Protein AF-A0A933N0K3-F1 (afdb_monomer)

Radius of gyration: 16.12 Å; Cα contacts (8 Å, |Δi|>4): 50; chains: 1; bounding box: 32×22×46 Å

Secondary structure (DSSP, 8-state):
-HHHHHHHHHHHHHHHHHHHHHHHHHHHHHHHHHHHT-TTHHHHHHHHHHHHHHHHHHHHHHHHHHTTT-

Sequence (70 aa):
MRNTVVPIAVIMQLGAAVVAGTLVPLFVGLWLDSVLRTTPWITLVSVVVGVITAIAAVYRIITTQYKKFE

Structure (mmCIF, N/CA/C/O backbone):
data_AF-A0A933N0K3-F1
#
_entry.id   AF-A0A933N0K3-F1
#
loop_
_atom_site.group_PDB
_atom_site.id
_atom_site.type_symbol
_atom_site.label_atom_id
_atom_site.label_alt_id
_atom_site.label_comp_id
_atom_site.label_asym_id
_atom_site.label_entity_id
_atom_site.label_seq_id
_atom_site.pdbx_PDB_ins_code
_atom_site.Cartn_x
_atom_site.Cartn_y
_atom_site.Cartn_z
_atom_site.occupancy
_atom_site.B_iso_or_equiv
_atom_site.auth_seq_id
_atom_site.auth_comp_id
_atom_site.auth_asym_id
_atom_site.auth_atom_id
_atom_site.pdbx_PDB_model_num
ATOM 1 N N . MET A 1 1 ? -14.278 -13.458 27.063 1.00 59.09 1 MET A N 1
ATOM 2 C CA . MET A 1 1 ? -13.395 -13.596 25.876 1.00 59.09 1 MET A CA 1
ATOM 3 C C . MET A 1 1 ? -13.624 -12.531 24.789 1.00 59.09 1 MET A C 1
ATOM 5 O O . MET A 1 1 ? -12.732 -12.312 23.986 1.00 59.09 1 MET A O 1
ATOM 9 N N . ARG A 1 2 ? -14.762 -11.813 24.756 1.00 61.12 2 ARG A N 1
ATOM 10 C CA . ARG A 1 2 ? -15.067 -10.803 23.717 1.00 61.12 2 ARG A CA 1
ATOM 11 C C . ARG A 1 2 ? -14.163 -9.549 23.731 1.00 61.12 2 ARG A C 1
ATOM 13 O O . ARG A 1 2 ? -14.031 -8.899 22.703 1.00 61.12 2 ARG A O 1
ATOM 20 N N . ASN A 1 3 ? -13.495 -9.242 24.848 1.00 64.44 3 ASN A N 1
ATOM 21 C CA . ASN A 1 3 ? -12.631 -8.055 24.961 1.00 64.44 3 ASN A CA 1
ATOM 22 C C . ASN A 1 3 ? -11.249 -8.198 24.298 1.00 64.44 3 ASN A C 1
ATOM 24 O O . ASN A 1 3 ? -10.618 -7.183 24.032 1.00 64.44 3 ASN A O 1
ATOM 28 N N . THR A 1 4 ? -10.776 -9.413 23.995 1.00 72.00 4 THR A N 1
ATOM 29 C CA . THR A 1 4 ? -9.467 -9.622 23.340 1.00 72.00 4 THR A CA 1
ATOM 30 C C . THR A 1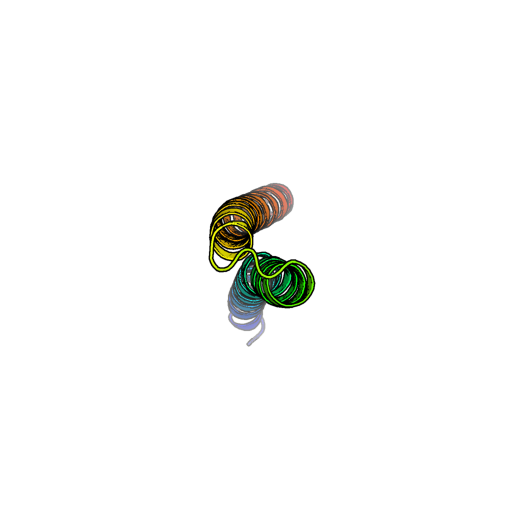 4 ? -9.569 -9.792 21.825 1.00 72.00 4 THR A C 1
ATOM 32 O O . THR A 1 4 ? -8.630 -9.465 21.110 1.00 72.00 4 THR A O 1
ATOM 35 N N . VAL A 1 5 ? -10.713 -10.237 21.300 1.00 78.12 5 VAL A N 1
ATOM 36 C CA . VAL A 1 5 ? -10.896 -10.444 19.850 1.00 78.12 5 VAL A CA 1
ATOM 37 C C . VAL A 1 5 ? -11.002 -9.139 19.056 1.00 78.12 5 VAL A C 1
ATOM 39 O O . VAL A 1 5 ? -10.601 -9.096 17.898 1.00 78.12 5 VAL A O 1
ATOM 42 N N . VAL A 1 6 ? -11.492 -8.060 19.675 1.00 81.62 6 VAL A N 1
ATOM 43 C CA . VAL A 1 6 ? -11.628 -6.739 19.036 1.00 81.62 6 VAL A CA 1
ATOM 44 C C . VAL A 1 6 ? -10.270 -6.116 18.684 1.00 81.62 6 VAL A C 1
ATOM 46 O O . VAL A 1 6 ? -10.078 -5.783 17.514 1.00 81.62 6 VAL A O 1
ATOM 49 N N . PRO A 1 7 ? -9.299 -5.99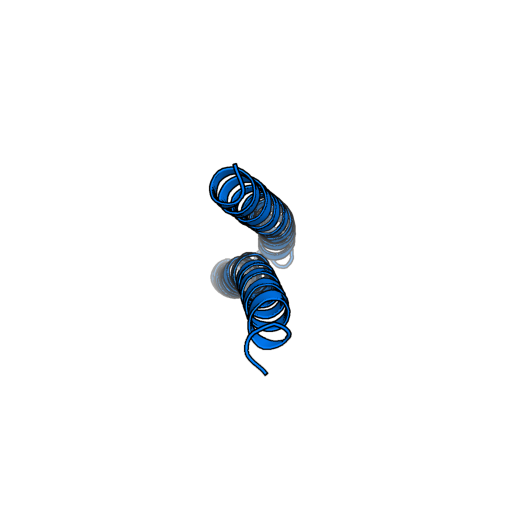0 19.613 1.00 83.44 7 PRO A N 1
ATOM 50 C CA . PRO A 1 7 ? -7.986 -5.444 19.267 1.00 83.44 7 PRO A CA 1
ATOM 51 C C . PRO A 1 7 ? -7.246 -6.312 18.242 1.00 83.44 7 PRO A C 1
ATOM 53 O O . PRO A 1 7 ? -6.625 -5.775 17.329 1.00 83.44 7 PRO A O 1
ATOM 56 N N . ILE A 1 8 ? -7.381 -7.641 18.317 1.00 85.94 8 ILE A N 1
ATOM 57 C CA . ILE A 1 8 ? -6.792 -8.557 17.327 1.00 85.94 8 ILE A CA 1
ATOM 58 C C . ILE A 1 8 ? -7.390 -8.313 15.935 1.00 85.94 8 ILE A C 1
ATOM 60 O O . ILE A 1 8 ? -6.651 -8.236 14.958 1.00 85.94 8 ILE A O 1
ATOM 64 N N . ALA A 1 9 ? -8.708 -8.129 15.829 1.00 86.94 9 ALA A N 1
ATOM 65 C CA . ALA A 1 9 ? -9.358 -7.846 14.551 1.00 86.94 9 ALA A CA 1
ATOM 66 C C . ALA A 1 9 ? -8.880 -6.522 13.925 1.00 86.94 9 ALA A C 1
ATOM 68 O O . ALA A 1 9 ? -8.698 -6.452 12.709 1.00 86.94 9 ALA A O 1
ATOM 69 N N . VAL A 1 10 ? -8.634 -5.489 14.740 1.00 85.31 10 VAL A N 1
ATOM 70 C CA . VAL A 1 10 ? -8.098 -4.201 14.266 1.00 85.31 10 VAL A CA 1
ATOM 71 C C . VAL A 1 10 ? -6.657 -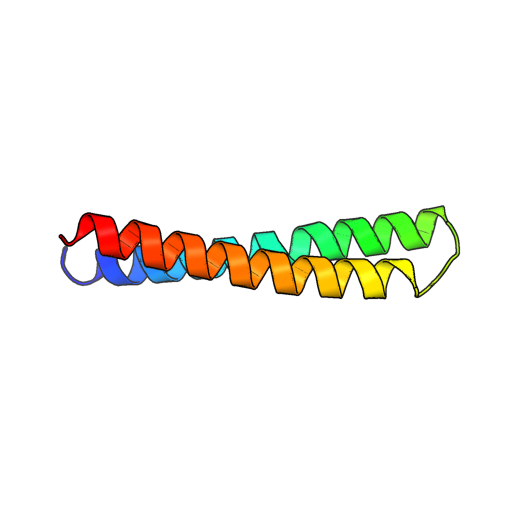4.353 13.778 1.00 85.31 10 VAL A C 1
ATOM 73 O O . VAL A 1 10 ? -6.326 -3.863 12.699 1.00 85.31 10 VAL A O 1
ATOM 76 N N . ILE A 1 11 ? -5.818 -5.080 14.520 1.00 88.06 11 ILE A N 1
ATOM 77 C CA . ILE A 1 11 ? -4.432 -5.358 14.119 1.00 88.06 11 ILE A CA 1
ATOM 78 C C . ILE A 1 11 ? -4.402 -6.140 12.800 1.00 88.06 11 ILE A C 1
ATOM 80 O O . ILE A 1 11 ? -3.640 -5.793 11.901 1.00 88.06 11 ILE A O 1
ATOM 84 N N . MET A 1 12 ? -5.270 -7.143 12.644 1.00 91.81 12 MET A N 1
ATOM 85 C CA . MET A 1 12 ? -5.376 -7.915 11.403 1.00 91.81 12 MET A CA 1
ATOM 86 C C . MET A 1 12 ? -5.847 -7.057 10.222 1.00 91.81 12 MET A C 1
ATOM 88 O O . MET A 1 12 ? -5.301 -7.189 9.130 1.00 91.81 12 MET A O 1
ATOM 92 N N . GLN A 1 13 ? -6.807 -6.145 10.424 1.00 88.88 13 GLN A N 1
ATOM 93 C CA . GLN A 1 13 ? -7.233 -5.202 9.378 1.00 88.88 13 GLN A CA 1
ATOM 94 C C . GLN A 1 13 ? -6.110 -4.247 8.965 1.00 88.88 13 GLN A C 1
ATOM 96 O O . GLN A 1 13 ? -5.910 -4.026 7.773 1.00 88.88 13 GLN A O 1
ATOM 101 N N . LEU A 1 14 ? -5.362 -3.706 9.930 1.00 88.75 14 LEU A N 1
ATOM 102 C CA . LEU A 1 14 ? -4.215 -2.839 9.656 1.00 88.75 14 LEU A CA 1
ATOM 103 C C . LEU A 1 14 ? -3.119 -3.595 8.901 1.00 88.75 14 LEU A C 1
ATOM 105 O O . LEU A 1 14 ? -2.647 -3.118 7.871 1.00 88.75 14 LEU A O 1
ATOM 109 N N . GLY A 1 15 ? -2.762 -4.795 9.367 1.00 88.00 15 GLY A N 1
ATOM 110 C CA . GLY A 1 15 ? -1.780 -5.652 8.707 1.00 88.00 15 GLY A CA 1
ATOM 111 C C . GLY A 1 15 ? -2.185 -5.985 7.272 1.00 88.00 15 GLY A C 1
ATOM 112 O O . GLY A 1 15 ? -1.398 -5.784 6.350 1.00 88.00 15 GLY A O 1
ATOM 113 N N . ALA A 1 16 ? -3.435 -6.403 7.057 1.00 90.38 16 ALA A N 1
ATOM 114 C CA . ALA A 1 16 ? -3.957 -6.692 5.724 1.00 90.38 16 ALA A CA 1
ATOM 115 C C . ALA A 1 16 ? -3.936 -5.458 4.807 1.00 90.38 16 ALA A C 1
ATOM 117 O O . ALA A 1 16 ? -3.571 -5.573 3.639 1.00 90.38 16 ALA A O 1
ATOM 118 N N . ALA A 1 17 ? -4.276 -4.276 5.326 1.00 88.69 17 ALA A N 1
ATOM 119 C CA . ALA A 1 17 ? -4.264 -3.037 4.555 1.00 88.69 17 ALA A CA 1
ATOM 120 C C . ALA A 1 17 ? -2.850 -2.601 4.150 1.00 88.69 17 ALA A C 1
ATOM 122 O O . ALA A 1 17 ? -2.651 -2.163 3.018 1.00 88.69 17 ALA A O 1
ATOM 123 N N . VAL A 1 18 ? -1.862 -2.759 5.035 1.00 90.25 18 VAL A N 1
ATOM 124 C CA . VAL A 1 18 ? -0.453 -2.462 4.731 1.00 90.25 18 VAL A CA 1
ATOM 125 C C . VAL A 1 18 ? 0.093 -3.443 3.697 1.00 90.25 18 VAL A C 1
ATOM 127 O O . VAL A 1 18 ? 0.713 -3.023 2.719 1.00 90.25 18 VAL A O 1
ATOM 130 N N . VAL A 1 19 ? -0.173 -4.739 3.879 1.00 91.31 19 VAL A N 1
ATOM 131 C CA . VAL A 1 19 ? 0.258 -5.789 2.949 1.00 91.31 19 VAL A CA 1
ATOM 132 C C . VAL A 1 19 ? -0.368 -5.574 1.575 1.00 91.31 19 VAL A C 1
ATOM 134 O O . VAL A 1 19 ? 0.357 -5.549 0.587 1.00 91.31 19 VAL A O 1
ATOM 137 N N . ALA A 1 20 ? -1.679 -5.343 1.496 1.00 89.25 20 ALA A N 1
ATOM 138 C CA . ALA A 1 20 ? -2.354 -5.064 0.231 1.00 89.25 20 ALA A CA 1
ATOM 139 C C . ALA A 1 20 ? -1.862 -3.753 -0.403 1.00 89.25 20 ALA A C 1
ATOM 141 O O . ALA A 1 20 ? -1.562 -3.722 -1.594 1.00 89.25 20 ALA A O 1
ATOM 142 N N . GLY A 1 21 ? -1.719 -2.690 0.393 1.00 84.50 21 GLY A N 1
ATOM 143 C CA . GLY A 1 21 ? -1.245 -1.386 -0.069 1.00 84.50 21 GLY A CA 1
ATOM 144 C C . GLY A 1 21 ? 0.196 -1.400 -0.574 1.00 84.50 21 GLY A C 1
ATOM 145 O O . GLY A 1 21 ? 0.534 -0.588 -1.424 1.00 84.50 21 GLY A O 1
ATOM 146 N N . THR A 1 22 ? 1.023 -2.336 -0.100 1.00 87.25 22 THR A N 1
ATOM 147 C CA . THR A 1 22 ? 2.438 -2.440 -0.482 1.00 87.25 22 THR A CA 1
ATOM 148 C C . THR A 1 22 ? 2.667 -3.495 -1.559 1.00 87.25 22 THR A C 1
ATOM 150 O O . THR A 1 22 ? 3.265 -3.188 -2.585 1.00 87.25 22 THR A O 1
ATOM 153 N N . LEU A 1 23 ? 2.183 -4.728 -1.363 1.00 89.44 23 LEU A N 1
ATOM 154 C CA . LEU A 1 23 ? 2.445 -5.848 -2.273 1.00 89.44 23 LEU A CA 1
ATOM 155 C C . LEU A 1 23 ? 1.778 -5.665 -3.630 1.00 89.44 23 LEU A C 1
ATOM 157 O O . LEU A 1 23 ? 2.400 -5.984 -4.635 1.00 89.44 23 LEU A O 1
ATOM 161 N N . VAL A 1 24 ? 0.545 -5.155 -3.683 1.00 90.31 24 VAL A N 1
ATOM 162 C CA . VAL A 1 24 ? -0.167 -4.979 -4.957 1.00 90.31 24 VAL A CA 1
ATOM 163 C C . VAL A 1 24 ? 0.612 -4.056 -5.903 1.00 90.31 24 VAL A C 1
ATOM 165 O O . VAL A 1 24 ? 0.954 -4.503 -6.998 1.00 90.31 24 VAL A O 1
ATOM 168 N N . PRO A 1 25 ? 0.966 -2.816 -5.518 1.00 86.31 25 PRO A N 1
ATOM 169 C CA . PRO A 1 25 ? 1.750 -1.951 -6.391 1.00 86.31 25 PRO A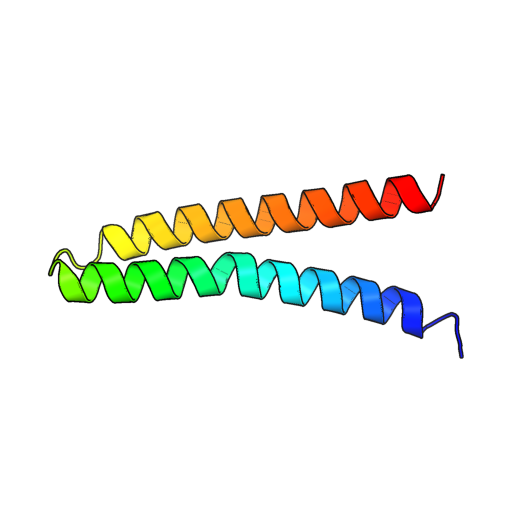 CA 1
ATOM 170 C C . PRO A 1 25 ? 3.152 -2.498 -6.672 1.00 86.31 25 PRO A C 1
ATOM 172 O O . PRO A 1 25 ? 3.599 -2.375 -7.805 1.00 86.31 25 PRO A O 1
ATOM 175 N N . LEU A 1 26 ? 3.810 -3.173 -5.721 1.00 87.38 26 LEU A N 1
ATOM 176 C CA . LEU A 1 26 ? 5.103 -3.831 -5.969 1.00 87.38 26 LEU A CA 1
ATOM 177 C C . LEU A 1 26 ? 5.016 -4.907 -7.057 1.00 87.38 26 LEU A C 1
ATOM 179 O O . LEU A 1 26 ? 5.826 -4.917 -7.980 1.00 87.38 26 LEU A O 1
ATOM 183 N N . PHE A 1 27 ? 4.021 -5.794 -6.982 1.00 89.12 27 PHE A N 1
ATOM 184 C CA . PHE A 1 27 ? 3.800 -6.827 -7.996 1.00 89.12 27 PHE A CA 1
ATOM 185 C C . PHE A 1 27 ? 3.462 -6.220 -9.356 1.00 89.12 27 PHE A C 1
ATOM 187 O O . PHE A 1 27 ? 3.984 -6.673 -10.375 1.00 89.12 27 PHE A O 1
ATOM 194 N N . VAL A 1 28 ? 2.633 -5.174 -9.375 1.00 87.25 28 VAL A N 1
ATOM 195 C CA . VAL A 1 28 ? 2.314 -4.436 -10.603 1.00 87.25 28 VAL A CA 1
ATOM 196 C C . VAL A 1 28 ? 3.572 -3.797 -11.190 1.00 87.25 28 VAL A C 1
ATOM 198 O O . VAL A 1 28 ? 3.796 -3.909 -12.391 1.00 87.25 28 VAL A O 1
ATOM 201 N N . GLY A 1 29 ? 4.419 -3.180 -10.366 1.00 83.62 29 GLY A N 1
ATOM 202 C CA . GLY A 1 29 ? 5.664 -2.558 -10.808 1.00 83.62 29 GLY A CA 1
ATOM 203 C C . GLY A 1 29 ? 6.668 -3.555 -11.366 1.00 83.62 29 GLY A C 1
ATOM 204 O O . GLY A 1 29 ? 7.222 -3.308 -12.431 1.00 83.62 29 GLY A O 1
ATOM 205 N N . LEU A 1 30 ? 6.837 -4.704 -10.704 1.00 83.94 30 LEU A N 1
ATOM 206 C CA . LEU A 1 30 ? 7.699 -5.791 -11.178 1.00 83.94 30 LEU A CA 1
ATOM 207 C C . LEU A 1 30 ? 7.210 -6.369 -12.510 1.00 83.94 30 LEU A C 1
ATOM 209 O O . LEU A 1 30 ? 8.009 -6.606 -13.418 1.00 83.94 30 LEU A O 1
ATOM 213 N N . TRP A 1 31 ? 5.898 -6.578 -12.648 1.00 84.56 31 TRP A N 1
ATOM 214 C CA . TRP A 1 31 ? 5.311 -7.050 -13.900 1.00 84.56 31 TRP A CA 1
ATOM 215 C C . TRP A 1 31 ? 5.508 -6.030 -15.025 1.00 84.56 31 TRP A C 1
ATOM 217 O O . TRP A 1 31 ? 5.920 -6.387 -16.128 1.00 84.56 31 TRP A O 1
ATOM 227 N N . LEU A 1 32 ? 5.288 -4.749 -14.732 1.00 81.31 32 LEU A N 1
ATOM 228 C CA . LEU A 1 32 ? 5.399 -3.678 -15.712 1.00 81.31 32 LEU A CA 1
ATOM 229 C C . LEU A 1 32 ? 6.860 -3.430 -16.140 1.00 81.31 32 LEU A C 1
ATOM 231 O O . LEU A 1 32 ? 7.114 -3.245 -17.331 1.00 81.31 32 LEU A O 1
ATOM 235 N N . ASP A 1 33 ? 7.827 -3.526 -15.220 1.00 79.81 33 ASP A N 1
ATOM 236 C CA . ASP A 1 33 ? 9.263 -3.477 -15.547 1.00 79.81 33 ASP A CA 1
ATOM 237 C C . ASP A 1 33 ? 9.689 -4.665 -16.429 1.00 79.81 33 ASP A C 1
ATOM 239 O O . ASP A 1 33 ? 10.508 -4.500 -17.337 1.00 79.81 33 ASP A O 1
ATOM 243 N N . SER A 1 34 ? 9.111 -5.854 -16.209 1.00 77.38 34 SER A N 1
ATOM 244 C CA . SER A 1 34 ? 9.378 -7.042 -17.032 1.00 77.38 34 SER A CA 1
ATOM 245 C C . SER A 1 34 ? 8.868 -6.882 -18.469 1.00 77.38 34 SER A C 1
ATOM 247 O O . SER A 1 34 ? 9.540 -7.319 -19.405 1.00 77.38 34 SER A O 1
ATOM 249 N N . VAL A 1 35 ? 7.723 -6.217 -18.654 1.00 81.31 35 VAL A N 1
ATOM 250 C CA . VAL A 1 35 ? 7.140 -5.947 -19.979 1.00 81.31 35 VAL A CA 1
ATOM 251 C C . VAL A 1 35 ? 7.909 -4.847 -20.719 1.00 81.31 35 VAL A C 1
ATOM 253 O O . VAL A 1 35 ? 8.123 -4.956 -21.926 1.00 81.31 35 VAL A O 1
ATOM 256 N N . LEU A 1 36 ? 8.354 -3.804 -20.013 1.00 78.75 36 LEU A N 1
ATOM 257 C CA . LEU A 1 36 ? 8.970 -2.619 -20.623 1.00 78.75 36 LEU A CA 1
ATOM 258 C C . LEU A 1 36 ? 10.504 -2.686 -20.726 1.00 78.75 36 LEU A C 1
ATOM 260 O O . LEU A 1 36 ? 11.100 -1.816 -21.359 1.00 78.75 36 LEU A O 1
ATOM 264 N N . ARG A 1 37 ? 11.156 -3.713 -20.153 1.00 70.81 37 ARG A N 1
ATOM 2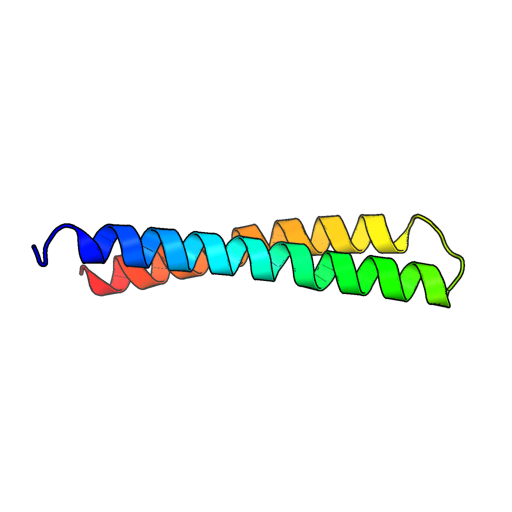65 C CA . ARG A 1 37 ? 12.630 -3.863 -20.093 1.00 70.81 37 ARG A CA 1
ATOM 266 C C . ARG A 1 37 ? 13.354 -2.645 -19.480 1.00 70.81 37 ARG A C 1
ATOM 268 O O . ARG A 1 37 ? 14.548 -2.461 -19.701 1.00 70.81 37 ARG A O 1
ATOM 275 N N . THR A 1 38 ? 12.656 -1.830 -18.688 1.00 68.19 38 THR A N 1
ATOM 276 C CA . THR A 1 38 ? 13.154 -0.598 -18.042 1.00 68.19 38 THR A CA 1
ATOM 277 C C . THR A 1 38 ? 13.742 -0.819 -16.648 1.00 68.19 38 THR A C 1
ATOM 279 O O . THR A 1 38 ? 13.901 0.139 -15.887 1.00 68.19 38 THR A O 1
ATOM 282 N N . THR A 1 39 ? 14.085 -2.064 -16.302 1.00 63.72 39 THR A N 1
ATOM 283 C CA . THR A 1 39 ? 14.595 -2.421 -14.973 1.00 63.72 39 THR A CA 1
ATOM 284 C C . THR A 1 39 ? 15.712 -1.462 -14.531 1.00 63.72 39 THR A C 1
ATOM 286 O O . THR A 1 39 ? 16.712 -1.376 -15.250 1.00 63.72 39 THR A O 1
ATOM 289 N N . PRO A 1 40 ? 15.586 -0.741 -13.388 1.00 71.00 40 PRO A N 1
ATOM 290 C CA . PRO A 1 40 ? 14.637 -0.936 -12.279 1.00 71.00 40 PRO A CA 1
ATOM 291 C C . PRO A 1 40 ? 13.702 0.267 -11.996 1.00 71.00 40 PRO A C 1
ATOM 293 O O . PRO A 1 40 ? 13.229 0.434 -10.868 1.00 71.00 40 PRO A O 1
ATOM 296 N N . TRP A 1 41 ? 13.486 1.169 -12.959 1.00 80.69 41 TRP A N 1
ATOM 297 C CA . TRP A 1 41 ? 12.856 2.471 -12.681 1.00 80.69 41 TRP A CA 1
ATOM 298 C C . TRP A 1 41 ? 11.377 2.364 -12.297 1.00 80.69 41 TRP A C 1
ATOM 300 O O . TRP A 1 41 ? 10.930 3.058 -11.381 1.00 80.69 41 TRP A O 1
ATOM 310 N N . ILE A 1 42 ? 10.615 1.484 -12.950 1.00 79.50 42 ILE A N 1
ATOM 311 C CA . ILE A 1 42 ? 9.180 1.348 -12.669 1.00 79.50 42 ILE A CA 1
ATOM 312 C C . ILE A 1 42 ? 8.957 0.637 -11.343 1.00 79.50 42 ILE A C 1
ATOM 314 O O . ILE A 1 42 ? 8.089 1.046 -10.568 1.00 79.50 42 ILE A O 1
ATOM 318 N N . THR A 1 43 ? 9.780 -0.363 -11.031 1.00 82.94 43 THR A N 1
ATOM 319 C CA . THR A 1 43 ? 9.754 -1.001 -9.714 1.00 82.94 43 THR A CA 1
ATOM 320 C C . THR A 1 43 ? 9.986 0.039 -8.613 1.00 82.94 43 THR A C 1
ATOM 322 O O . THR A 1 43 ? 9.239 0.073 -7.635 1.00 82.94 43 THR A O 1
ATOM 325 N N . LEU A 1 44 ? 10.936 0.961 -8.797 1.00 85.44 44 LEU A N 1
ATOM 326 C CA . LEU A 1 44 ? 11.248 2.001 -7.813 1.00 85.44 44 LEU A CA 1
ATOM 327 C C . LEU A 1 44 ? 10.072 2.965 -7.586 1.00 85.44 44 LEU A C 1
ATOM 329 O O . LEU A 1 44 ? 9.704 3.233 -6.441 1.00 85.44 44 LEU A O 1
ATOM 333 N N . VAL A 1 45 ? 9.415 3.414 -8.661 1.00 88.31 45 VAL A N 1
ATOM 334 C CA . VAL A 1 45 ? 8.198 4.241 -8.563 1.00 88.31 45 VAL A CA 1
ATOM 335 C C . VAL A 1 45 ? 7.064 3.471 -7.886 1.00 88.31 45 VAL A C 1
ATOM 337 O O . VAL A 1 45 ? 6.386 4.007 -7.011 1.00 88.31 45 VAL A O 1
ATOM 340 N N . SER A 1 46 ? 6.876 2.201 -8.239 1.00 85.88 46 SER A N 1
ATOM 341 C CA . SER A 1 46 ? 5.810 1.375 -7.673 1.00 85.88 46 SER A CA 1
ATOM 342 C C . SER A 1 46 ? 5.970 1.144 -6.168 1.00 85.88 46 SER A C 1
ATOM 344 O O . SER A 1 46 ? 4.982 1.171 -5.438 1.00 85.88 46 SER A O 1
ATOM 346 N N . VAL A 1 47 ? 7.210 1.012 -5.682 1.00 88.50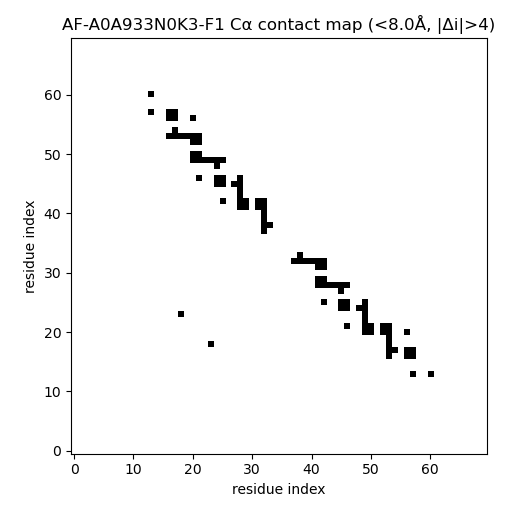 47 VAL A N 1
ATOM 347 C CA . VAL A 1 47 ? 7.516 0.924 -4.249 1.00 88.50 47 VAL A CA 1
ATOM 348 C C . VAL A 1 47 ? 7.140 2.223 -3.547 1.00 88.50 47 VAL A C 1
ATOM 350 O O . VAL A 1 47 ? 6.466 2.179 -2.520 1.00 88.50 47 VAL A O 1
ATOM 353 N N . VAL A 1 48 ? 7.509 3.380 -4.107 1.00 91.31 48 VAL A N 1
ATOM 354 C CA . VAL A 1 48 ? 7.149 4.690 -3.535 1.00 91.31 48 VAL A CA 1
ATOM 355 C C . VAL A 1 48 ? 5.629 4.844 -3.451 1.00 91.31 48 VAL A C 1
ATOM 357 O O . VAL A 1 48 ? 5.100 5.216 -2.401 1.00 91.31 48 VAL A O 1
ATOM 360 N N . VAL A 1 49 ? 4.911 4.487 -4.519 1.00 90.06 49 VAL A N 1
ATOM 361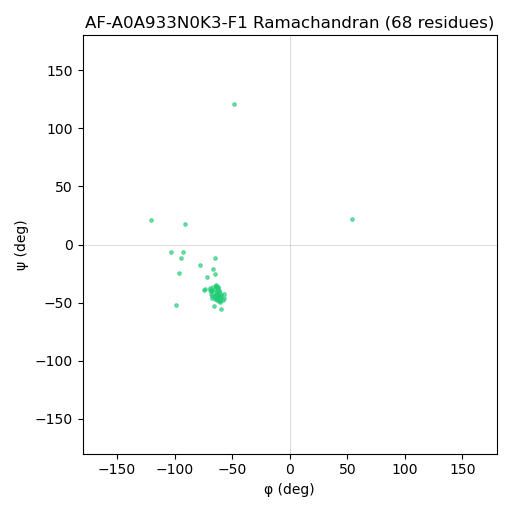 C CA . VAL A 1 49 ? 3.442 4.499 -4.534 1.00 90.06 49 VAL A CA 1
ATOM 362 C C . VAL A 1 49 ? 2.869 3.522 -3.506 1.00 90.06 49 VAL A C 1
ATOM 364 O O . VAL A 1 49 ? 1.918 3.869 -2.803 1.00 90.06 49 VAL A O 1
ATOM 367 N N . GLY A 1 50 ? 3.452 2.331 -3.365 1.00 89.31 50 GLY A N 1
ATOM 368 C CA . GLY A 1 50 ? 3.029 1.339 -2.378 1.00 89.31 50 GLY A CA 1
ATOM 369 C C . GLY A 1 50 ? 3.186 1.814 -0.940 1.00 89.31 50 GLY A C 1
ATOM 370 O O . GLY A 1 50 ? 2.254 1.694 -0.146 1.00 89.31 50 GLY A O 1
ATOM 371 N N . VAL A 1 51 ? 4.312 2.451 -0.618 1.00 89.94 51 VAL A N 1
ATOM 372 C CA . VAL A 1 51 ? 4.548 3.038 0.708 1.00 89.94 51 VAL A CA 1
ATOM 373 C C . VAL A 1 51 ? 3.526 4.139 1.005 1.00 89.94 51 VAL A C 1
ATOM 375 O O . VAL A 1 51 ? 2.903 4.122 2.066 1.00 89.94 51 VAL A O 1
ATOM 378 N N . ILE A 1 52 ? 3.288 5.057 0.061 1.00 93.44 52 ILE A N 1
ATOM 379 C CA . ILE A 1 52 ? 2.288 6.128 0.225 1.00 93.44 52 ILE A CA 1
ATOM 380 C C . ILE A 1 52 ? 0.887 5.536 0.425 1.00 93.44 52 ILE A C 1
ATOM 382 O O . ILE A 1 52 ? 0.151 5.960 1.317 1.00 93.44 52 ILE A O 1
ATOM 386 N N . THR A 1 53 ? 0.530 4.526 -0.369 1.00 90.69 53 THR A N 1
ATOM 387 C CA . THR A 1 53 ? -0.776 3.858 -0.300 1.00 90.69 53 THR A CA 1
ATOM 388 C C . THR A 1 53 ? -0.968 3.149 1.039 1.00 90.69 53 THR A C 1
ATOM 390 O O . THR A 1 53 ? -2.028 3.279 1.652 1.00 90.69 53 THR A O 1
ATOM 393 N N . ALA A 1 54 ? 0.055 2.449 1.534 1.00 88.06 54 ALA A N 1
ATOM 394 C CA . ALA A 1 54 ? 0.017 1.785 2.832 1.00 88.06 54 ALA A CA 1
ATOM 395 C C . ALA A 1 54 ? -0.155 2.789 3.984 1.00 88.06 54 ALA A C 1
ATOM 397 O O . ALA A 1 54 ? -1.006 2.585 4.853 1.00 88.06 54 ALA A O 1
ATOM 398 N N . ILE A 1 55 ? 0.583 3.904 3.963 1.00 91.00 55 ILE A N 1
ATOM 399 C CA . ILE A 1 55 ? 0.455 4.972 4.968 1.00 91.00 55 ILE A CA 1
ATOM 400 C C . ILE A 1 55 ? -0.956 5.577 4.936 1.00 91.00 55 ILE A 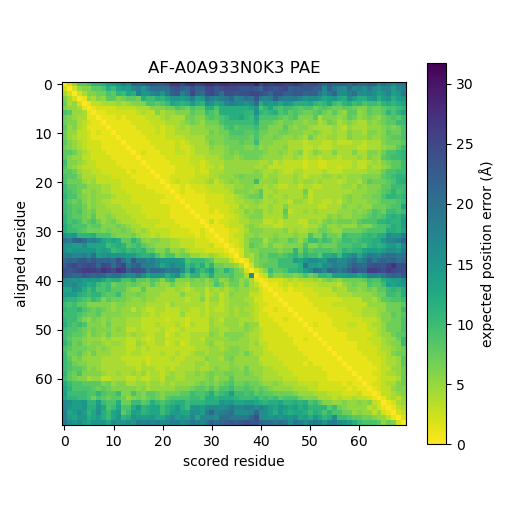C 1
ATOM 402 O O . ILE A 1 55 ? -1.602 5.702 5.979 1.00 91.00 55 ILE A O 1
ATOM 406 N N . ALA A 1 56 ? -1.468 5.904 3.747 1.00 90.38 56 A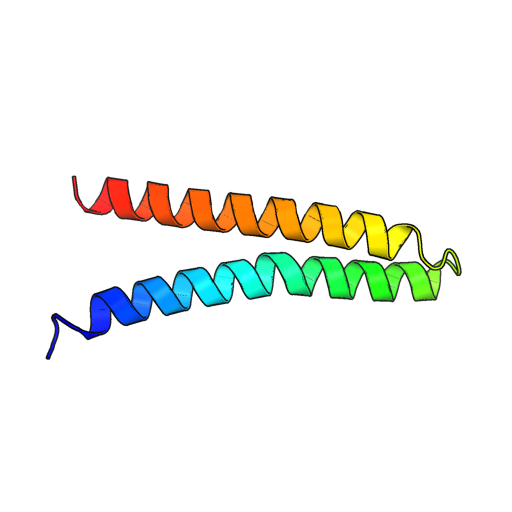LA A N 1
ATOM 407 C CA . ALA A 1 56 ? -2.813 6.451 3.583 1.00 90.38 56 ALA A CA 1
ATOM 408 C C . ALA A 1 56 ? -3.900 5.474 4.066 1.00 90.38 56 ALA A C 1
ATOM 410 O O . ALA A 1 56 ? -4.863 5.886 4.717 1.00 90.38 56 ALA A O 1
ATOM 411 N N . ALA A 1 57 ? -3.738 4.175 3.798 1.00 89.31 57 ALA A N 1
ATOM 412 C CA . ALA A 1 57 ? -4.660 3.140 4.254 1.00 89.31 57 ALA A CA 1
ATOM 413 C C . ALA A 1 57 ? -4.685 3.035 5.786 1.00 89.31 57 ALA A C 1
ATOM 415 O O . ALA A 1 57 ? -5.765 3.013 6.381 1.00 89.31 57 ALA A O 1
ATOM 416 N N . VAL A 1 58 ? -3.516 3.050 6.434 1.00 89.69 58 VAL A N 1
ATOM 417 C CA . VAL A 1 58 ? -3.407 3.062 7.900 1.00 89.69 58 VAL A CA 1
ATOM 418 C C . VAL A 1 58 ? -4.080 4.302 8.483 1.00 89.69 58 VAL A C 1
ATOM 420 O O . VAL A 1 58 ? -4.913 4.176 9.382 1.00 89.69 58 VAL A O 1
ATOM 423 N N . TYR A 1 59 ? -3.797 5.487 7.937 1.00 90.06 59 TYR A N 1
ATOM 424 C CA . TYR A 1 59 ? -4.408 6.734 8.399 1.00 90.06 59 TYR A CA 1
ATOM 425 C C . TYR A 1 59 ? -5.938 6.700 8.278 1.00 90.06 59 TYR A C 1
ATOM 427 O O . TYR A 1 59 ? -6.658 7.072 9.209 1.00 90.06 59 TYR A O 1
ATOM 435 N N . ARG A 1 60 ? -6.457 6.178 7.161 1.00 88.56 60 ARG A N 1
ATOM 436 C CA . ARG A 1 60 ? -7.898 6.010 6.945 1.00 88.56 60 ARG A CA 1
ATOM 437 C C . ARG A 1 60 ? -8.520 5.037 7.944 1.00 88.56 60 ARG A C 1
ATOM 439 O O . ARG A 1 60 ? -9.600 5.319 8.459 1.00 88.56 60 ARG A O 1
ATOM 446 N N . ILE A 1 61 ? -7.867 3.912 8.234 1.00 87.38 61 ILE A N 1
ATOM 447 C CA . ILE A 1 61 ? -8.378 2.939 9.210 1.00 87.38 61 ILE A CA 1
ATOM 448 C C . ILE A 1 61 ? -8.401 3.563 10.604 1.00 87.38 61 ILE A C 1
ATOM 450 O O . ILE A 1 61 ? -9.435 3.505 11.260 1.00 87.38 61 ILE A O 1
ATOM 454 N N . ILE A 1 62 ? -7.322 4.221 11.033 1.00 86.94 62 ILE A N 1
ATOM 455 C CA . ILE A 1 62 ? -7.244 4.848 12.360 1.00 86.94 62 ILE A CA 1
ATOM 456 C C . ILE A 1 62 ? -8.325 5.923 12.524 1.00 86.94 62 ILE A C 1
ATOM 458 O O . ILE A 1 62 ? -9.078 5.889 13.494 1.00 86.94 62 ILE A O 1
ATOM 462 N N . THR A 1 63 ? -8.455 6.836 11.559 1.00 86.25 63 THR A N 1
ATOM 463 C CA . THR A 1 63 ? -9.468 7.907 11.607 1.00 86.25 63 THR A CA 1
ATOM 464 C C . THR A 1 63 ? -10.899 7.368 11.559 1.00 86.25 63 THR A C 1
ATOM 466 O O . THR A 1 63 ? -11.771 7.876 12.261 1.00 86.25 63 THR A O 1
ATOM 469 N N . THR A 1 64 ? -11.147 6.300 10.793 1.00 82.44 64 THR A N 1
ATOM 470 C CA . THR A 1 64 ? -12.464 5.643 10.737 1.00 82.44 64 THR A CA 1
ATOM 471 C C . THR A 1 64 ? -12.795 4.920 12.042 1.00 82.44 64 THR A C 1
ATOM 473 O O . THR A 1 64 ? -13.941 4.963 12.482 1.00 82.44 64 THR A O 1
ATOM 476 N N . GLN A 1 65 ? -11.815 4.265 12.674 1.00 78.56 65 GLN A N 1
ATOM 477 C CA . GLN A 1 65 ? -12.015 3.615 13.970 1.00 78.56 65 GLN A CA 1
ATOM 478 C C . GLN A 1 65 ? -12.249 4.655 15.067 1.00 78.56 65 GLN A C 1
ATOM 480 O O . GLN A 1 65 ? -13.168 4.478 15.856 1.00 78.56 65 GLN A O 1
ATOM 485 N N . TYR A 1 66 ? -11.497 5.761 15.078 1.00 72.38 66 TYR A N 1
ATOM 486 C CA . TYR A 1 66 ? -11.666 6.838 16.060 1.00 72.38 66 TYR A CA 1
ATOM 487 C C . TYR A 1 66 ? -13.090 7.407 16.046 1.00 72.38 66 TYR A C 1
ATOM 489 O O . TYR A 1 66 ? -13.742 7.472 17.080 1.00 72.38 66 TYR A O 1
ATOM 497 N N . LYS A 1 67 ? -13.627 7.680 14.851 1.00 66.50 67 LYS A N 1
ATOM 498 C CA . LYS A 1 67 ? -15.000 8.175 14.656 1.00 66.50 67 LYS A CA 1
ATOM 499 C C . LYS A 1 67 ? -16.102 7.193 15.074 1.00 66.50 67 LYS A C 1
ATOM 501 O O . LYS A 1 67 ? -17.269 7.553 15.065 1.00 66.50 67 LYS A O 1
ATOM 506 N N . LYS A 1 68 ? -15.746 5.935 15.342 1.00 61.09 68 LYS A N 1
ATOM 507 C CA . LYS A 1 68 ? -16.660 4.878 15.792 1.00 61.09 68 LYS A CA 1
ATOM 508 C C . LYS A 1 68 ? -16.681 4.738 17.320 1.00 61.09 68 LYS A C 1
ATOM 510 O O . LYS A 1 68 ? -17.519 4.002 17.837 1.00 61.09 68 LYS A O 1
ATOM 515 N N . PHE A 1 69 ? -15.734 5.376 18.012 1.00 59.03 69 PHE A N 1
ATOM 516 C CA . PHE A 1 69 ? -15.628 5.404 19.474 1.00 59.03 69 PHE A CA 1
ATOM 517 C C . PHE A 1 69 ? -16.108 6.729 20.095 1.00 59.03 69 PHE A C 1
ATOM 519 O O . PHE A 1 69 ? -16.187 6.799 21.319 1.00 59.03 69 PHE A O 1
ATOM 526 N N . GLU A 1 70 ? -16.427 7.733 19.273 1.00 50.47 70 GLU A N 1
ATOM 527 C CA . GLU A 1 70 ? -17.178 8.948 19.636 1.00 50.47 70 GLU A CA 1
ATOM 528 C C . GLU A 1 70 ? -18.672 8.732 19.359 1.00 50.47 70 GLU A C 1
ATOM 530 O O . GLU A 1 70 ? -19.489 9.080 20.239 1.00 50.47 70 GLU A O 1
#

Mean predicted aligned error: 7.0 Å

Foldseek 3Di:
DVVPVVVVVLVVQLVVQLCCLQVVLLVVQVVVCVVVVVPPVSNVVSNVRSVVRSVVSNVVSVVVVVVVVD

pLDDT: mean 82.48, std 9.63, range [50.47, 93.44]

Solvent-accessible surface area (backbone atoms only — not comparable to full-atom values): 3667 Å² total; per-residue (Å²): 118,74,82,60,54,56,61,52,51,52,51,51,50,49,53,50,42,36,49,52,28,32,49,52,37,35,52,50,14,49,53,49,20,67,75,67,72,49,75,61,58,46,35,53,52,20,43,56,52,6,54,53,41,18,52,53,45,47,53,51,51,53,56,54,54,52,68,71,76,111